Protein AF-A0A7W8EKZ2-F1 (afdb_monomer)

Radius of gyration: 22.58 Å; Cα contacts (8 Å, |Δi|>4): 34; chains: 1; bounding box: 34×29×66 Å

Structure (mmCIF, N/CA/C/O backbone):
data_AF-A0A7W8EKZ2-F1
#
_entry.id   AF-A0A7W8EKZ2-F1
#
loop_
_atom_site.group_PDB
_atom_site.id
_atom_site.type_symbol
_atom_site.label_atom_id
_atom_site.label_alt_id
_atom_site.label_comp_id
_atom_site.label_asym_id
_atom_site.label_entity_id
_atom_site.label_seq_id
_atom_site.pdbx_PDB_ins_code
_atom_site.Cartn_x
_atom_site.Cartn_y
_atom_site.Cartn_z
_atom_site.occupancy
_atom_site.B_iso_or_equiv
_atom_site.auth_seq_id
_atom_site.auth_comp_id
_atom_site.auth_asym_id
_atom_site.auth_atom_id
_atom_site.pdbx_PDB_model_num
ATOM 1 N N . MET A 1 1 ? 5.263 -1.507 1.817 1.00 74.88 1 MET A N 1
ATOM 2 C CA . MET A 1 1 ? 6.183 -1.337 0.672 1.00 74.88 1 MET A CA 1
ATOM 3 C C . MET A 1 1 ? 5.567 -0.320 -0.271 1.00 74.88 1 MET A C 1
ATOM 5 O O . MET A 1 1 ? 4.414 -0.502 -0.632 1.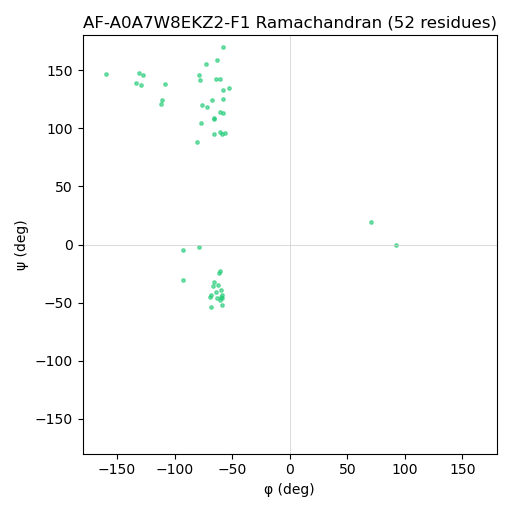00 74.88 1 MET A O 1
ATOM 9 N N . ASN A 1 2 ? 6.274 0.764 -0.591 1.00 84.12 2 ASN A N 1
ATOM 10 C CA . ASN A 1 2 ? 5.793 1.792 -1.516 1.00 84.12 2 ASN A CA 1
ATOM 11 C C . ASN A 1 2 ? 6.654 1.740 -2.783 1.00 84.12 2 ASN A C 1
ATOM 13 O O . ASN A 1 2 ? 7.872 1.880 -2.687 1.00 84.12 2 ASN A O 1
ATOM 17 N N . ILE A 1 3 ? 6.042 1.500 -3.939 1.00 89.31 3 ILE A N 1
ATOM 18 C CA . ILE A 1 3 ? 6.724 1.446 -5.236 1.00 89.31 3 ILE A CA 1
ATOM 19 C C . ILE A 1 3 ? 5.974 2.310 -6.238 1.00 89.31 3 ILE A C 1
ATOM 21 O O . ILE A 1 3 ? 4.751 2.437 -6.168 1.00 89.31 3 ILE A O 1
ATOM 25 N N . ARG A 1 4 ? 6.710 2.907 -7.171 1.00 92.5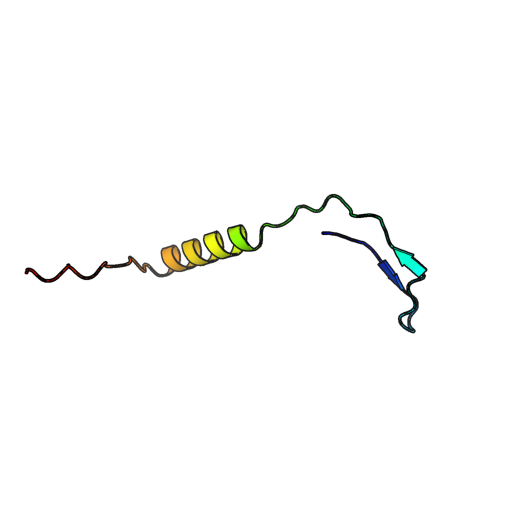6 4 ARG A N 1
ATOM 26 C CA . ARG A 1 4 ? 6.137 3.639 -8.302 1.00 92.56 4 ARG A CA 1
ATOM 27 C C . ARG A 1 4 ? 6.352 2.837 -9.572 1.00 92.56 4 ARG A C 1
ATOM 29 O O . ARG A 1 4 ? 7.432 2.286 -9.772 1.00 92.56 4 ARG A O 1
ATOM 36 N N . VAL A 1 5 ? 5.323 2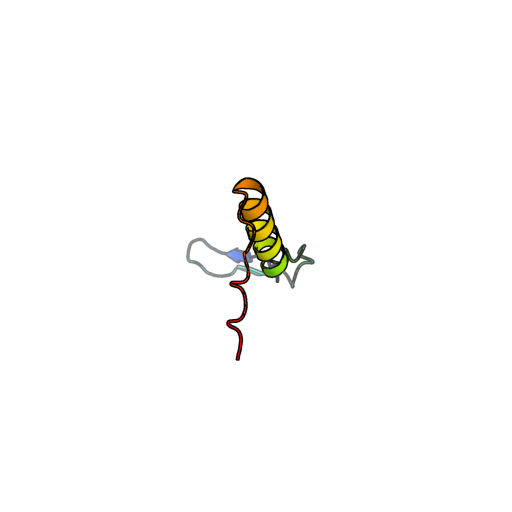.799 -10.409 1.00 95.31 5 VAL A N 1
ATOM 37 C CA . VAL A 1 5 ? 5.305 2.046 -11.663 1.00 95.31 5 VAL A CA 1
ATOM 38 C C . VAL A 1 5 ? 4.853 2.969 -12.785 1.00 95.31 5 VAL A C 1
ATOM 40 O O . VAL A 1 5 ? 3.916 3.748 -12.605 1.00 95.31 5 VAL A O 1
ATOM 43 N N . ILE A 1 6 ? 5.524 2.873 -13.930 1.00 97.12 6 ILE A N 1
ATOM 44 C CA . ILE A 1 6 ? 5.067 3.435 -15.201 1.00 97.12 6 ILE A CA 1
ATOM 45 C C . ILE A 1 6 ? 4.705 2.251 -16.093 1.00 97.12 6 ILE A C 1
ATOM 47 O O . ILE A 1 6 ? 5.535 1.364 -16.305 1.00 97.12 6 ILE A O 1
ATOM 51 N N . ALA A 1 7 ? 3.474 2.235 -16.597 1.00 97.75 7 ALA A N 1
ATOM 52 C CA . ALA A 1 7 ? 2.979 1.199 -17.489 1.00 97.75 7 ALA A CA 1
ATOM 53 C C . ALA A 1 7 ? 2.389 1.817 -18.757 1.00 97.75 7 ALA A C 1
ATOM 55 O O . ALA A 1 7 ? 1.799 2.900 -18.721 1.00 97.75 7 ALA A O 1
ATOM 56 N N . SER A 1 8 ? 2.559 1.114 -19.868 1.00 97.12 8 SER A N 1
ATOM 57 C CA . SER A 1 8 ? 1.843 1.382 -21.107 1.00 97.12 8 SER A CA 1
ATOM 58 C C . SER A 1 8 ? 0.331 1.162 -20.920 1.00 97.12 8 SER A C 1
ATOM 60 O O . SER A 1 8 ? -0.076 0.426 -20.016 1.00 97.12 8 SER A O 1
ATOM 62 N N . PRO A 1 9 ? -0.527 1.749 -21.776 1.00 96.75 9 PRO A N 1
ATOM 63 C CA . PRO A 1 9 ? -1.980 1.556 -21.695 1.00 96.75 9 PRO A CA 1
ATOM 64 C C . PRO A 1 9 ? -2.448 0.101 -21.860 1.00 96.75 9 PRO A C 1
ATOM 66 O O . PRO A 1 9 ? -3.530 -0.245 -21.398 1.00 96.75 9 PRO A O 1
ATOM 69 N N . ASP A 1 10 ? -1.642 -0.749 -22.498 1.00 97.12 10 ASP A N 1
ATOM 70 C CA . ASP A 1 10 ? -1.867 -2.194 -22.637 1.00 97.12 10 ASP A CA 1
ATOM 71 C C . ASP A 1 10 ? -1.493 -2.996 -21.371 1.00 97.12 10 ASP A C 1
ATOM 73 O O . ASP A 1 10 ? -1.667 -4.211 -21.331 1.00 97.12 10 ASP A O 1
ATOM 77 N N . GLY A 1 11 ? -0.987 -2.325 -20.330 1.00 95.00 11 GLY A N 1
ATOM 78 C CA . GLY A 1 11 ? -0.583 -2.925 -19.060 1.00 95.00 11 GLY A CA 1
ATOM 79 C C . GLY A 1 11 ? 0.889 -3.337 -18.987 1.00 95.00 11 GLY A C 1
ATOM 80 O O . GLY A 1 11 ? 1.330 -3.802 -17.933 1.00 95.00 11 GLY A O 1
ATOM 81 N N . THR A 1 12 ? 1.677 -3.145 -20.049 1.00 97.62 12 THR A N 1
ATOM 82 C CA . THR A 1 12 ? 3.106 -3.486 -20.040 1.00 97.62 12 THR A CA 1
ATOM 83 C C . THR A 1 12 ? 3.878 -2.564 -19.095 1.00 97.62 12 THR A C 1
ATOM 85 O O . THR A 1 12 ? 3.850 -1.343 -19.244 1.00 97.62 12 THR A O 1
ATOM 88 N N . VAL A 1 13 ? 4.607 -3.130 -18.127 1.00 96.25 13 VAL A N 1
ATOM 89 C CA . VAL A 1 13 ? 5.459 -2.354 -17.210 1.00 96.25 13 VAL A CA 1
ATOM 90 C C . VAL A 1 13 ? 6.687 -1.842 -17.960 1.00 96.25 13 VAL A C 1
ATOM 92 O O . VAL A 1 13 ? 7.513 -2.627 -18.417 1.00 96.25 13 VAL A O 1
ATOM 95 N N . LEU A 1 14 ? 6.826 -0.521 -18.043 1.00 97.00 14 LEU A N 1
ATOM 96 C CA . LEU A 1 14 ? 7.964 0.139 -18.686 1.00 97.00 14 LEU A CA 1
ATOM 97 C C . LEU A 1 14 ? 9.078 0.461 -17.688 1.00 97.00 14 LEU A C 1
ATOM 99 O O . LEU A 1 14 ? 10.253 0.483 -18.047 1.00 97.00 14 LEU A O 1
ATOM 103 N N . TRP A 1 15 ? 8.714 0.725 -16.431 1.00 97.50 15 TRP A N 1
ATOM 104 C CA . TRP A 1 15 ? 9.665 1.020 -15.366 1.00 97.50 15 TRP A CA 1
ATOM 105 C C . TRP A 1 15 ? 9.051 0.797 -13.984 1.00 97.50 15 TRP A C 1
ATOM 107 O O . TRP A 1 15 ? 7.868 1.070 -13.762 1.00 97.50 15 TRP A O 1
ATOM 117 N N . ALA A 1 16 ? 9.885 0.372 -13.038 1.00 94.38 16 ALA A N 1
ATOM 118 C CA . ALA A 1 16 ? 9.546 0.298 -11.626 1.00 94.38 16 ALA A CA 1
ATOM 119 C C . ALA A 1 16 ? 10.674 0.891 -10.776 1.00 94.38 16 ALA A C 1
ATOM 121 O O . ALA A 1 16 ? 11.857 0.649 -11.025 1.00 94.38 16 ALA A O 1
ATOM 122 N N . SER A 1 17 ? 10.305 1.648 -9.744 1.00 90.50 17 SER A N 1
ATOM 123 C CA . SER A 1 17 ? 11.264 2.097 -8.738 1.00 90.50 17 SER A CA 1
ATOM 124 C C . SER A 1 17 ? 11.680 0.942 -7.824 1.00 90.50 17 SER A C 1
ATOM 126 O O . SER A 1 17 ? 10.893 0.031 -7.559 1.00 90.50 17 SER A O 1
ATOM 128 N N . GLY A 1 18 ? 12.865 1.046 -7.214 1.00 90.12 18 GLY A N 1
ATOM 129 C CA . GLY A 1 18 ? 13.150 0.309 -5.980 1.00 90.12 18 GLY A CA 1
ATOM 130 C C . GLY A 1 18 ? 12.145 0.658 -4.872 1.00 90.12 18 GLY A C 1
ATOM 131 O O . GLY A 1 18 ? 11.356 1.602 -5.005 1.00 90.12 18 GLY A O 1
ATOM 132 N N . ALA A 1 19 ? 12.166 -0.095 -3.769 1.00 87.44 19 ALA A N 1
ATOM 133 C CA . ALA A 1 19 ? 11.315 0.195 -2.619 1.00 87.44 19 ALA A CA 1
ATOM 134 C C . ALA A 1 19 ? 11.600 1.613 -2.106 1.00 87.44 19 ALA A C 1
ATOM 136 O O . ALA A 1 19 ? 12.689 1.909 -1.615 1.00 87.44 19 ALA A O 1
ATOM 137 N N . LEU A 1 20 ? 10.617 2.497 -2.240 1.00 84.56 20 LEU A N 1
ATOM 138 C CA . LEU A 1 20 ? 10.733 3.858 -1.749 1.00 84.56 20 LEU A CA 1
ATOM 139 C C . LEU A 1 20 ? 10.499 3.858 -0.236 1.00 84.56 20 LEU A C 1
ATOM 141 O O . LEU A 1 20 ? 9.652 3.089 0.243 1.00 84.56 20 LEU A O 1
ATOM 145 N N . PRO A 1 21 ? 11.180 4.744 0.518 1.00 78.56 21 PRO A N 1
ATOM 146 C CA . PRO A 1 21 ? 10.833 5.026 1.900 1.00 78.56 21 PRO A CA 1
ATOM 147 C C . PRO A 1 21 ? 9.389 5.528 1.947 1.00 78.56 21 PRO A C 1
ATOM 149 O O . PRO A 1 21 ? 9.081 6.694 1.705 1.00 78.56 21 PRO A O 1
ATOM 152 N N . GLY A 1 22 ? 8.462 4.615 2.193 1.00 66.88 22 GLY A N 1
ATOM 153 C CA . GLY A 1 22 ? 7.106 4.972 2.540 1.00 66.88 22 GLY A CA 1
ATOM 154 C C . GLY A 1 22 ? 7.097 5.392 3.998 1.00 66.88 22 GLY A C 1
ATOM 155 O O . GLY A 1 22 ? 7.697 4.725 4.841 1.00 66.88 22 GLY A O 1
AT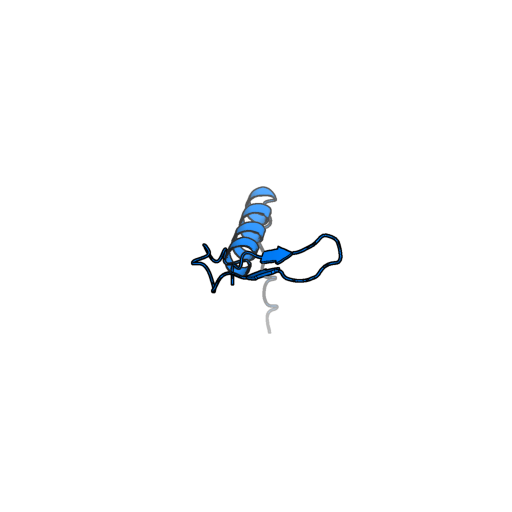OM 156 N N . LYS A 1 23 ? 6.315 6.420 4.333 1.00 63.03 23 LYS A N 1
ATOM 157 C CA . LYS A 1 23 ? 5.583 6.361 5.598 1.00 63.03 23 LYS A CA 1
ATOM 158 C C . LYS A 1 23 ? 4.772 5.068 5.518 1.00 63.03 23 LYS A C 1
ATOM 160 O O . LYS A 1 23 ? 3.731 5.042 4.868 1.00 63.03 23 LYS A O 1
ATOM 165 N N . THR A 1 24 ? 5.287 3.977 6.080 1.00 63.88 24 THR A N 1
ATOM 166 C CA . THR A 1 24 ? 4.471 2.799 6.355 1.00 63.88 24 THR A CA 1
ATOM 167 C C . THR A 1 24 ? 3.411 3.304 7.312 1.00 63.88 24 THR A C 1
ATOM 169 O O . THR A 1 24 ? 3.681 3.506 8.493 1.00 63.88 24 THR A O 1
ATOM 172 N N . HIS A 1 25 ? 2.239 3.648 6.783 1.00 68.31 25 HIS A N 1
ATOM 173 C CA . HIS A 1 25 ? 1.096 3.875 7.636 1.00 68.31 25 HIS A CA 1
ATOM 174 C C . HIS A 1 25 ? 0.819 2.507 8.238 1.00 68.31 25 HIS A C 1
ATOM 176 O O . HIS A 1 25 ? 0.474 1.575 7.512 1.00 68.31 25 HIS A O 1
ATOM 182 N N . ASP A 1 26 ? 1.108 2.352 9.525 1.00 76.38 26 ASP A N 1
ATOM 183 C CA . ASP A 1 26 ? 0.789 1.124 10.223 1.00 76.38 26 ASP A CA 1
ATOM 184 C C . ASP A 1 26 ? -0.736 1.034 10.264 1.00 76.38 26 ASP A C 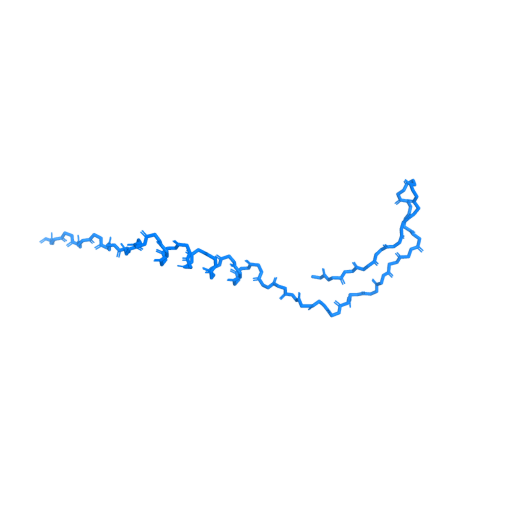1
ATOM 186 O O . ASP A 1 26 ? -1.396 1.657 11.092 1.00 76.38 26 ASP A O 1
ATOM 190 N N . LEU A 1 27 ? -1.300 0.312 9.296 1.00 80.06 27 LEU A N 1
ATOM 191 C CA . LEU A 1 27 ? -2.738 0.116 9.170 1.00 80.06 27 LEU A CA 1
A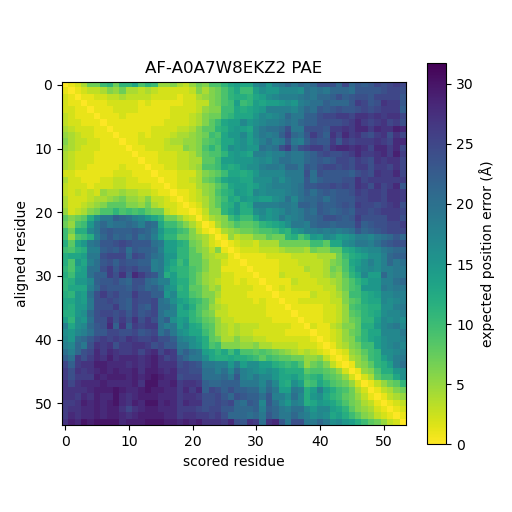TOM 192 C C . LEU A 1 27 ? -3.304 -0.593 10.405 1.00 80.06 27 LEU A C 1
ATOM 194 O O . LEU A 1 27 ? -4.478 -0.406 10.719 1.00 80.06 27 LEU A O 1
ATOM 198 N N . THR A 1 28 ? -2.473 -1.346 11.134 1.00 80.88 28 THR A N 1
ATOM 199 C CA . THR A 1 28 ? -2.832 -1.945 12.421 1.00 80.88 28 THR A CA 1
ATOM 200 C C . THR A 1 28 ? -2.998 -0.856 13.468 1.00 80.88 28 THR A C 1
ATOM 202 O O . THR A 1 28 ? -4.071 -0.752 14.058 1.00 80.88 28 THR A O 1
ATOM 205 N N . ALA A 1 29 ? -1.999 0.011 13.647 1.00 82.38 29 ALA A N 1
ATOM 206 C CA . ALA A 1 29 ? -2.110 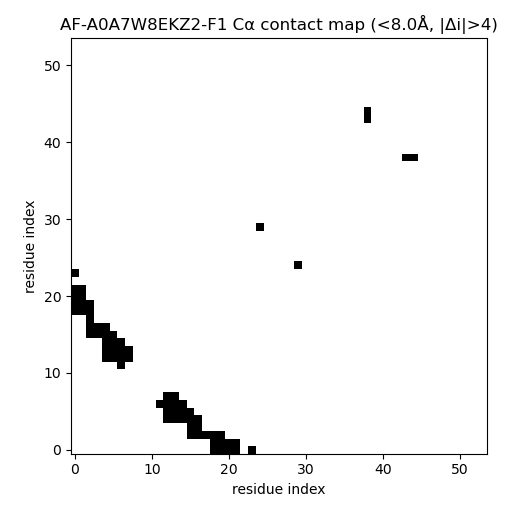1.150 14.556 1.00 82.38 29 ALA A CA 1
ATOM 207 C C . ALA A 1 29 ? -3.272 2.073 14.157 1.00 82.38 29 ALA A C 1
ATOM 209 O O . ALA A 1 29 ? -4.094 2.424 15.001 1.00 82.38 29 ALA A O 1
ATOM 210 N N . ALA A 1 30 ? -3.409 2.414 12.874 1.00 87.56 30 ALA A N 1
ATOM 211 C CA . ALA A 1 30 ? -4.496 3.252 12.373 1.00 87.56 30 ALA A CA 1
ATOM 212 C C . ALA A 1 30 ? -5.878 2.637 12.652 1.00 87.56 30 ALA A C 1
ATOM 214 O O . ALA A 1 30 ? -6.800 3.350 13.049 1.00 87.56 30 ALA A O 1
ATOM 215 N N . ARG A 1 31 ? -6.022 1.312 12.512 1.00 86.00 31 ARG A N 1
ATOM 216 C CA . ARG A 1 31 ? -7.255 0.591 12.850 1.00 86.00 31 ARG A CA 1
ATOM 217 C C . ARG A 1 31 ? -7.514 0.559 14.355 1.00 86.00 31 ARG A C 1
ATOM 219 O O . ARG A 1 31 ? -8.643 0.823 14.758 1.00 86.00 31 ARG A O 1
ATOM 226 N N . VAL A 1 32 ? -6.505 0.277 15.178 1.00 91.94 32 VAL A N 1
ATOM 227 C CA . VAL A 1 32 ? -6.630 0.275 16.647 1.00 91.94 32 VAL A CA 1
ATOM 228 C C . VAL A 1 32 ? -7.074 1.649 17.143 1.00 91.94 32 VAL A C 1
ATOM 230 O O . VAL A 1 32 ? -8.092 1.762 17.824 1.00 91.94 32 VAL A O 1
ATOM 233 N N . TRP A 1 33 ? -6.374 2.706 16.735 1.00 89.44 33 TRP A N 1
ATOM 234 C CA . TRP A 1 33 ? -6.708 4.075 17.124 1.00 89.44 33 TRP A CA 1
ATOM 235 C C . TRP A 1 33 ? -8.045 4.543 16.544 1.00 89.44 33 TRP A C 1
ATOM 237 O O . TRP A 1 33 ? -8.785 5.253 17.220 1.00 89.44 33 TRP A O 1
ATOM 247 N N . GLY A 1 34 ? -8.393 4.124 15.325 1.00 89.00 34 GLY A N 1
ATOM 248 C CA . GLY A 1 34 ? -9.703 4.391 14.731 1.00 89.00 34 GLY A CA 1
ATOM 249 C C . GLY A 1 34 ? -10.850 3.792 15.549 1.00 89.00 34 GLY A C 1
ATOM 250 O O . GLY A 1 34 ? -11.799 4.501 15.870 1.00 89.00 34 GLY A O 1
ATOM 251 N N . ILE A 1 35 ? -10.733 2.523 15.952 1.00 87.94 35 ILE A N 1
ATOM 252 C CA . ILE A 1 35 ? -11.730 1.846 16.796 1.00 87.94 35 ILE A CA 1
ATOM 253 C C . ILE A 1 35 ? -11.835 2.528 18.163 1.00 87.94 35 ILE A C 1
ATOM 255 O O . ILE A 1 35 ? -12.943 2.790 18.624 1.00 87.94 35 ILE A O 1
ATOM 259 N N . LEU A 1 36 ? -10.706 2.837 18.807 1.00 88.12 36 LEU A N 1
ATOM 260 C CA . LEU A 1 36 ? -10.699 3.508 20.111 1.00 88.12 36 LEU A CA 1
ATOM 261 C C . LEU A 1 36 ? -11.393 4.874 20.050 1.00 88.12 36 LEU A C 1
ATOM 263 O O . LEU A 1 36 ? -12.264 5.144 20.875 1.00 88.12 36 LEU A O 1
ATOM 267 N N . ARG A 1 37 ? -11.102 5.687 19.026 1.00 87.31 37 ARG A N 1
ATOM 268 C CA . ARG A 1 37 ? -11.758 6.992 18.854 1.00 87.31 37 ARG A CA 1
ATOM 269 C C . ARG A 1 37 ? -13.256 6.884 18.595 1.00 87.31 37 ARG A C 1
ATOM 271 O O . ARG A 1 37 ? -14.017 7.673 19.143 1.00 87.31 37 ARG A O 1
ATOM 278 N N . GLU A 1 38 ? -13.702 5.932 17.779 1.00 88.62 38 GLU A N 1
ATOM 279 C CA . GLU A 1 38 ? -15.143 5.735 17.561 1.00 88.62 38 GLU A CA 1
ATOM 280 C C . GLU A 1 38 ? -15.861 5.260 18.830 1.00 88.62 38 GLU A C 1
ATOM 282 O O . GLU A 1 38 ? -17.002 5.645 19.088 1.00 88.62 38 GLU A O 1
ATOM 287 N N . ARG A 1 39 ? -15.186 4.490 19.688 1.00 83.94 39 ARG A N 1
ATOM 288 C CA . ARG A 1 39 ? -15.735 4.102 20.995 1.00 83.94 39 ARG A CA 1
ATOM 289 C C . ARG A 1 39 ? -15.854 5.269 21.965 1.00 83.94 39 ARG A C 1
ATOM 291 O O . ARG A 1 39 ? -16.883 5.391 22.622 1.00 83.94 39 ARG A O 1
ATOM 298 N N . GLU A 1 40 ? -14.840 6.125 22.042 1.00 84.12 40 GLU A N 1
ATOM 299 C CA . GLU A 1 40 ? -14.888 7.343 22.861 1.00 84.12 40 GLU A CA 1
ATOM 300 C C . GLU A 1 40 ? -16.048 8.249 22.437 1.00 84.12 40 GLU A C 1
ATOM 302 O O . GLU A 1 40 ? -16.805 8.717 23.283 1.00 84.12 40 GLU A O 1
ATOM 307 N N . LYS A 1 41 ? -16.253 8.421 21.125 1.00 87.31 41 LYS A N 1
ATOM 308 C CA . LYS A 1 41 ? -17.379 9.198 20.583 1.00 87.31 41 LYS A CA 1
ATOM 309 C C . LYS A 1 41 ? -18.747 8.611 20.929 1.00 87.31 41 LYS A C 1
ATOM 311 O O . LYS A 1 41 ? -19.701 9.359 21.104 1.00 87.31 41 LYS A O 1
ATOM 316 N N . THR A 1 42 ? -18.857 7.286 20.986 1.00 86.44 42 THR A N 1
ATOM 317 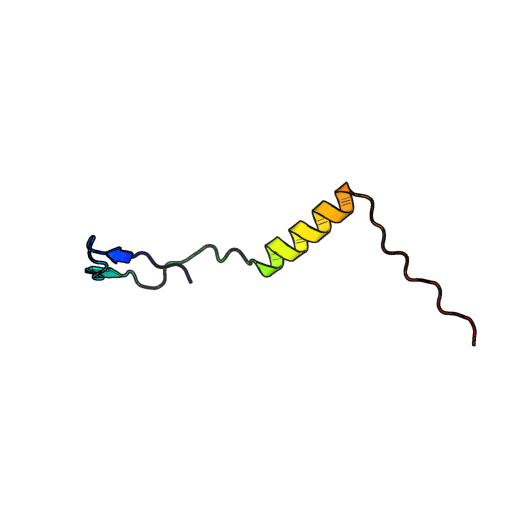C CA . THR A 1 42 ? -20.128 6.577 21.213 1.00 86.44 42 THR A CA 1
ATOM 318 C C . THR A 1 42 ? -20.402 6.269 22.687 1.00 86.44 42 THR A C 1
ATOM 320 O O . THR A 1 42 ? -21.476 5.770 23.011 1.00 86.44 42 THR A O 1
ATOM 323 N N . GLY A 1 43 ? -19.461 6.564 23.594 1.00 80.44 43 GLY A N 1
ATOM 324 C CA . GLY A 1 43 ? -19.616 6.332 25.034 1.00 80.44 43 GLY A CA 1
ATOM 325 C C . GLY A 1 43 ? -19.596 4.854 25.446 1.00 80.44 43 GLY A C 1
ATOM 326 O O . GLY A 1 43 ? -20.064 4.510 26.532 1.00 80.44 43 GLY A O 1
ATOM 327 N N . ILE A 1 44 ? -19.070 3.956 24.603 1.00 78.44 44 ILE A N 1
ATOM 328 C CA . ILE A 1 44 ? -19.104 2.505 24.852 1.00 78.44 44 ILE A CA 1
ATOM 329 C C . ILE A 1 44 ? -17.987 2.093 25.828 1.00 78.44 44 ILE A C 1
ATOM 331 O O . ILE A 1 44 ? -16.894 1.666 25.427 1.00 78.44 44 ILE A O 1
ATOM 335 N N . LEU A 1 45 ? -18.295 2.145 27.125 1.00 71.69 45 LEU A N 1
ATOM 336 C CA . LEU A 1 45 ? -17.518 1.520 28.198 1.00 71.69 45 LEU A CA 1
ATOM 337 C C . LEU A 1 45 ? -17.792 0.010 28.211 1.00 71.69 45 LEU A C 1
ATOM 339 O O . LEU A 1 45 ? -18.927 -0.425 28.380 1.00 71.69 45 LEU A O 1
ATOM 343 N N . THR A 1 46 ? -16.759 -0.813 28.020 1.00 65.25 46 THR A N 1
ATOM 344 C CA . THR A 1 46 ? -16.894 -2.263 28.221 1.00 65.25 46 THR A CA 1
ATOM 345 C C . THR A 1 46 ? -17.161 -2.526 29.702 1.00 65.25 46 THR A C 1
ATOM 347 O O . THR A 1 46 ? -16.265 -2.420 30.537 1.00 65.25 46 THR A O 1
ATOM 350 N N . THR A 1 47 ? -18.386 -2.915 30.032 1.00 63.16 47 THR A N 1
ATOM 351 C CA . THR A 1 47 ? -18.701 -3.603 31.280 1.00 63.16 47 THR A CA 1
ATOM 352 C C . THR A 1 47 ? -18.256 -5.052 31.125 1.00 63.16 47 THR A C 1
ATOM 354 O O . THR A 1 47 ? -18.888 -5.855 30.441 1.00 63.16 47 THR A O 1
ATOM 357 N N . ARG A 1 48 ? -17.131 -5.411 31.751 1.00 65.50 48 ARG A N 1
ATOM 358 C CA . ARG A 1 48 ? -16.843 -6.818 32.043 1.00 65.50 48 ARG A CA 1
ATOM 359 C C . ARG A 1 48 ? -17.978 -7.301 32.944 1.00 65.50 48 ARG A C 1
ATOM 361 O O . ARG A 1 48 ? -18.119 -6.784 34.049 1.00 65.50 48 ARG A O 1
ATOM 368 N N . ALA A 1 49 ? -18.800 -8.235 32.467 1.00 67.31 49 ALA A N 1
ATOM 369 C CA . ALA A 1 49 ? -19.840 -8.832 33.298 1.00 67.31 49 ALA A CA 1
ATOM 370 C C . ALA A 1 49 ? -19.201 -9.366 34.597 1.00 67.31 49 ALA A C 1
ATOM 372 O O . ALA A 1 49 ? -18.117 -9.966 34.528 1.00 67.31 49 ALA A O 1
ATOM 373 N N . PRO A 1 50 ? -19.800 -9.117 35.776 1.00 70.06 50 PRO A N 1
ATOM 374 C CA . PRO A 1 50 ? -19.254 -9.616 37.027 1.00 70.06 50 PRO A CA 1
ATOM 375 C C . PRO A 1 50 ? -19.155 -11.142 36.961 1.00 70.06 50 PRO A C 1
ATOM 377 O O . PRO A 1 50 ? -20.085 -11.822 36.528 1.00 70.06 50 PRO A O 1
ATOM 380 N N . ARG A 1 51 ? -17.995 -11.677 37.359 1.00 74.31 51 ARG A N 1
ATOM 381 C CA . ARG A 1 51 ? -17.789 -13.123 37.489 1.00 74.31 51 ARG A CA 1
ATOM 382 C C . ARG A 1 51 ? -18.836 -13.652 38.481 1.00 74.31 51 ARG A C 1
ATOM 384 O O . ARG A 1 51 ? -18.875 -13.115 39.589 1.00 74.31 51 ARG A O 1
ATOM 391 N N . PRO A 1 52 ? -19.658 -14.657 38.133 1.00 74.44 52 PRO A N 1
ATOM 392 C CA . PRO A 1 52 ? -20.589 -15.226 39.098 1.00 74.44 52 PRO A CA 1
ATOM 393 C C . PRO A 1 52 ? -19.809 -15.819 40.286 1.00 74.44 52 PRO A C 1
ATOM 395 O O . PRO A 1 52 ? -18.702 -16.336 40.082 1.00 74.44 52 PRO A O 1
ATOM 398 N N . PRO A 1 53 ? -20.326 -15.701 41.522 1.00 78.75 53 PRO A N 1
ATOM 399 C CA . PRO A 1 53 ? -19.725 -16.363 42.672 1.00 78.75 53 PRO A CA 1
ATOM 400 C C . PRO A 1 53 ? -19.796 -17.888 42.497 1.00 78.75 53 PRO A C 1
ATOM 402 O O . PRO A 1 53 ? -20.759 -18.405 41.931 1.00 78.75 53 PRO A O 1
ATOM 405 N N . SER A 1 54 ? -18.731 -18.561 42.939 1.00 82.06 54 SER A N 1
ATOM 406 C CA . 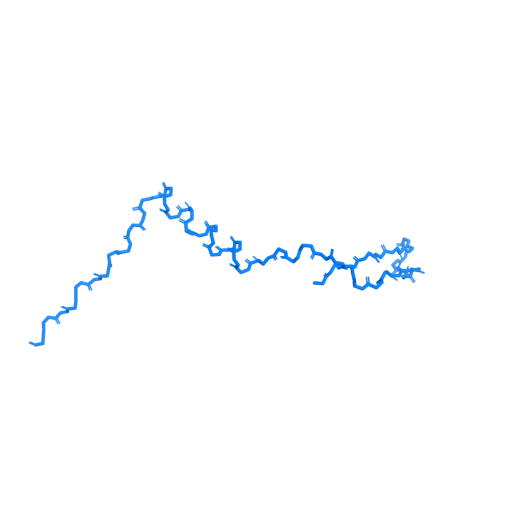SER A 1 54 ? -18.582 -20.022 43.007 1.00 82.06 54 SER A CA 1
ATOM 407 C C . SER A 1 54 ? -19.511 -20.651 44.031 1.00 82.06 54 SER A C 1
ATOM 409 O O . SER A 1 54 ? -19.604 -20.044 45.124 1.00 82.06 54 SER A O 1
#

Foldseek 3Di:
DDKDFDADPVGHTPDIDDDDPDPPPVVVVVVVVVVVVVCVVVVDDDDPDDDDDD

Mean predicted aligned error: 13.75 Å

Organism: NCBI:txid714136

Sequence (54 aa):
MNIRVIASPDGTVLWASGALPGKTHDLTAARVWGILREREKTGILTTRAPRPPS

pLDDT: mean 83.74, std 10.46, range [63.03, 97.75]

Nearest PDB structures (foldseek):
  1qxx-assembly1_A-2  TM=3.009E-01  e=1.700E+00  Escherichia coli
  5ezv-assembly2_D  TM=2.763E-01  e=5.595E+00  Homo sapiens

Solvent-accessible surface area (backbone atoms only — not comparable to full-atom values): 3630 Å² total; per-residue (Å²): 138,35,71,54,74,46,58,47,97,89,66,52,77,77,46,69,54,69,82,45,92,52,84,73,73,52,62,64,59,54,48,53,54,48,52,50,52,55,32,65,76,66,68,67,73,84,76,77,76,79,78,77,85,130

Secondary structure (DSSP, 8-state):
-B--EEE-TTS-EEEE---B------HHHHHHHHHHHHHHHHT-----PPPPP-